Protein AF-A0A9D4HX55-F1 (afdb_monomer_lite)

Secondary structure (DSSP, 8-state):
---GGGHHHHHHHHHHHHHHHHHHT--EETTEEEEEHHHHTT--HHHHHHHHHHHHHHHHHTTHHHHHSHHHHHHHHT-SS--HHHHHHHHHHHHHHHHHHHHHHHHHHHHHHHHHHHHHHHHHTTS--

Foldseek 3Di:
DDDPVCVLVVVLVVLVVVLVCLVVLADADPVGRVDGPSVVVPDDPVNSVVSNVLSVCCNVVPCVSVCVDPVSVVVQVPDPDNDVVVVVVVVVVVVVVVVVVVVVVVVVVVVVVVVVVVVVVVVVVVVPD

Structure (mmCIF, N/CA/C/O backbone):
data_AF-A0A9D4HX55-F1
#
_entry.id   AF-A0A9D4HX55-F1
#
loop_
_atom_site.group_PDB
_atom_site.id
_atom_site.type_symbol
_atom_site.label_atom_id
_atom_site.label_alt_id
_atom_site.label_comp_id
_atom_site.label_asym_id
_atom_site.label_entity_id
_atom_site.label_seq_id
_atom_site.pdbx_PDB_ins_code
_atom_site.Cartn_x
_atom_site.Cartn_y
_atom_site.Cartn_z
_atom_site.occupancy
_atom_site.B_iso_or_equiv
_atom_site.auth_seq_id
_atom_site.auth_comp_id
_atom_site.auth_asym_id
_atom_site.auth_atom_id
_atom_site.pdbx_PDB_model_num
ATOM 1 N N . MET A 1 1 ? -11.763 -16.805 -13.418 1.00 58.59 1 MET A N 1
ATOM 2 C CA . MET A 1 1 ? -10.694 -17.822 -13.533 1.00 58.59 1 MET A CA 1
ATOM 3 C C . MET A 1 1 ? -9.361 -17.090 -13.503 1.00 58.59 1 MET A C 1
ATOM 5 O O . MET A 1 1 ? -9.203 -16.145 -14.269 1.00 58.59 1 MET A O 1
ATOM 9 N N . PHE A 1 2 ? -8.463 -17.433 -12.578 1.00 59.97 2 PHE A N 1
ATOM 10 C CA . PHE A 1 2 ? -7.142 -16.805 -12.501 1.00 59.97 2 PHE A CA 1
ATOM 11 C C . PHE A 1 2 ? -6.317 -17.188 -13.736 1.00 59.97 2 PHE A C 1
ATOM 13 O O . PHE A 1 2 ? -6.342 -18.337 -14.169 1.00 59.97 2 PHE A O 1
ATOM 20 N N . GLN A 1 3 ? -5.621 -16.215 -14.317 1.00 78.56 3 GLN A N 1
ATOM 21 C CA . GLN A 1 3 ? -4.658 -16.432 -15.392 1.00 78.56 3 GLN A CA 1
ATOM 22 C C . GLN A 1 3 ? -3.344 -15.813 -14.934 1.00 78.56 3 GLN A C 1
ATOM 24 O O . GLN A 1 3 ? -3.350 -14.681 -14.459 1.00 78.56 3 GLN A O 1
ATOM 29 N N . GLU A 1 4 ? -2.229 -16.519 -15.093 1.00 73.69 4 GLU A N 1
ATOM 30 C CA . GLU A 1 4 ? -0.912 -16.076 -14.604 1.00 73.69 4 GLU A CA 1
ATOM 31 C C . GLU A 1 4 ? -0.499 -14.713 -15.174 1.00 73.69 4 GLU A C 1
ATOM 33 O O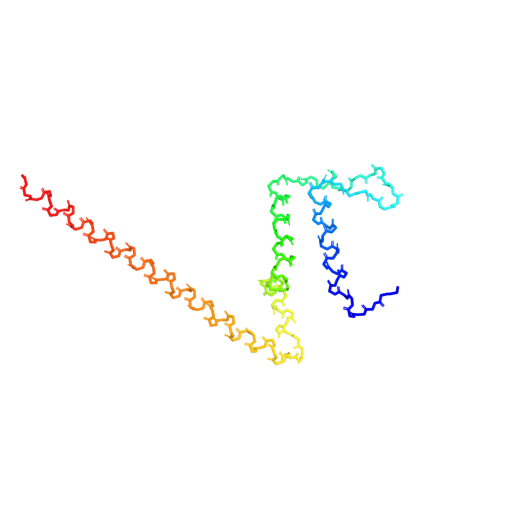 . GLU A 1 4 ? 0.058 -13.881 -14.463 1.00 73.69 4 GLU A O 1
ATOM 38 N N . ARG A 1 5 ? -0.883 -14.422 -16.425 1.00 76.50 5 ARG A N 1
ATOM 39 C CA . ARG A 1 5 ? -0.707 -13.100 -17.054 1.00 76.50 5 ARG A CA 1
ATOM 40 C C . ARG A 1 5 ? -1.386 -11.954 -16.295 1.00 76.50 5 ARG A C 1
ATOM 42 O O . ARG A 1 5 ? -0.981 -10.806 -16.436 1.00 76.50 5 ARG A O 1
ATOM 49 N N . ASN A 1 6 ? -2.385 -12.264 -15.471 1.00 83.12 6 ASN A N 1
ATOM 50 C CA . ASN A 1 6 ? -3.101 -11.293 -14.655 1.00 83.12 6 ASN A CA 1
ATOM 51 C C . ASN A 1 6 ? -2.521 -11.156 -13.244 1.00 83.12 6 ASN A C 1
ATOM 53 O O . ASN A 1 6 ? -3.017 -10.331 -12.485 1.00 83.12 6 ASN A O 1
ATOM 57 N N . LEU A 1 7 ? -1.486 -11.920 -12.877 1.00 81.69 7 LEU A N 1
ATOM 58 C CA . LEU A 1 7 ? -0.904 -11.890 -11.532 1.00 81.69 7 LEU A CA 1
ATOM 59 C C . LEU A 1 7 ? -0.484 -10.475 -11.117 1.00 81.69 7 LEU A C 1
ATOM 61 O O . LEU A 1 7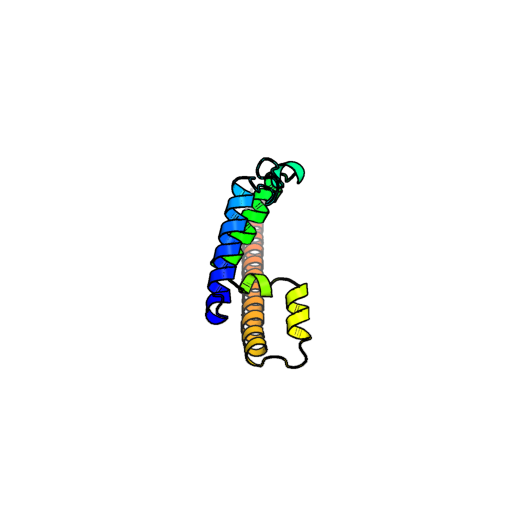 ? -0.717 -10.073 -9.983 1.00 81.69 7 LEU A O 1
ATOM 65 N N . ILE A 1 8 ? 0.093 -9.708 -12.045 1.00 81.44 8 ILE A N 1
ATOM 66 C CA . ILE A 1 8 ? 0.528 -8.330 -11.784 1.00 81.44 8 ILE A CA 1
ATOM 67 C C . ILE A 1 8 ? -0.675 -7.425 -11.500 1.00 81.44 8 ILE A C 1
ATOM 69 O O . ILE A 1 8 ? -0.639 -6.659 -10.542 1.00 81.44 8 ILE A O 1
ATOM 73 N N . PHE A 1 9 ? -1.744 -7.544 -12.290 1.00 83.94 9 PHE A N 1
ATOM 74 C CA . PHE A 1 9 ? -2.974 -6.777 -12.082 1.00 83.94 9 PHE A CA 1
ATOM 75 C C . PHE A 1 9 ? -3.634 -7.136 -10.747 1.00 83.94 9 PHE A C 1
ATOM 77 O O . PHE A 1 9 ? -3.959 -6.251 -9.966 1.00 83.94 9 PHE A O 1
ATOM 84 N N . TRP A 1 10 ? -3.719 -8.428 -10.426 1.00 86.94 10 TRP A N 1
ATOM 85 C CA . TRP A 1 10 ? -4.238 -8.899 -9.141 1.00 86.94 10 TRP A CA 1
ATOM 86 C C . TRP A 1 10 ? -3.424 -8.392 -7.951 1.00 86.94 10 TRP A C 1
ATOM 88 O O . TRP A 1 10 ? -3.998 -7.979 -6.947 1.00 86.94 10 TRP A O 1
ATOM 98 N N . LEU A 1 11 ? -2.093 -8.408 -8.050 1.00 85.81 11 LEU A N 1
ATOM 99 C CA . LEU A 1 11 ? -1.225 -7.889 -6.996 1.00 85.81 11 LEU A CA 1
ATOM 100 C C . LEU A 1 11 ? -1.406 -6.377 -6.824 1.00 85.81 11 LEU A C 1
ATOM 102 O O . LEU A 1 11 ? -1.471 -5.893 -5.697 1.00 85.81 11 LEU A O 1
ATOM 106 N N . HIS A 1 12 ? -1.509 -5.643 -7.930 1.00 87.12 12 HIS A N 1
ATOM 107 C CA . HIS A 1 12 ? -1.757 -4.208 -7.910 1.00 87.12 12 HIS A CA 1
ATOM 108 C C . HIS A 1 12 ? -3.100 -3.877 -7.236 1.00 87.12 12 HIS A C 1
ATOM 110 O O . HIS A 1 12 ? -3.147 -3.036 -6.339 1.00 8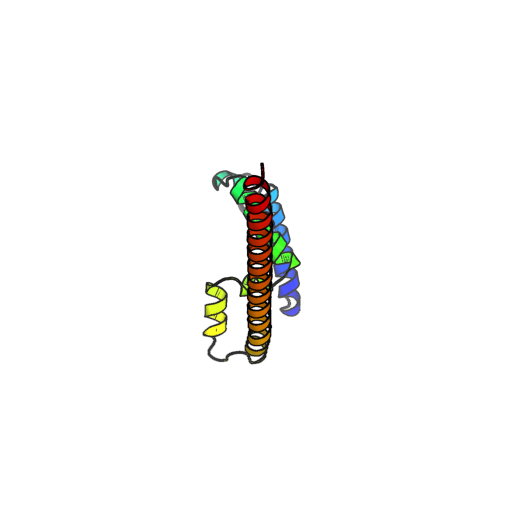7.12 12 HIS A O 1
ATOM 116 N N . ASP A 1 13 ? -4.171 -4.588 -7.590 1.00 89.62 13 ASP A N 1
ATOM 117 C CA . ASP A 1 13 ? -5.501 -4.401 -6.999 1.00 89.62 13 ASP A CA 1
ATOM 118 C C . ASP A 1 13 ? -5.538 -4.786 -5.514 1.00 89.62 13 ASP A C 1
ATOM 120 O O . ASP A 1 13 ? -6.159 -4.100 -4.694 1.00 89.62 13 ASP A O 1
ATOM 124 N N . ALA A 1 14 ? -4.821 -5.847 -5.135 1.00 90.69 14 ALA A N 1
ATOM 125 C CA . ALA A 1 14 ? -4.680 -6.252 -3.742 1.00 90.69 14 ALA A CA 1
ATOM 126 C C . ALA A 1 14 ? -3.941 -5.188 -2.913 1.00 90.69 14 ALA A C 1
ATOM 128 O O . ALA A 1 14 ? -4.385 -4.853 -1.814 1.00 90.69 14 ALA A O 1
ATOM 129 N N . LEU A 1 15 ? -2.859 -4.604 -3.443 1.00 91.25 15 LEU A N 1
ATOM 130 C CA . LEU A 1 15 ? -2.145 -3.497 -2.795 1.00 91.25 15 LEU A CA 1
ATOM 131 C C . LEU A 1 15 ? -3.021 -2.244 -2.684 1.00 91.25 15 LEU A C 1
ATOM 133 O O . LEU A 1 15 ? -3.016 -1.585 -1.644 1.00 91.25 15 LEU A O 1
ATOM 137 N N . GLY A 1 16 ? -3.807 -1.938 -3.719 1.00 92.88 16 GLY A N 1
ATOM 138 C CA . GLY A 1 16 ? -4.783 -0.850 -3.689 1.00 92.88 16 GLY A CA 1
ATOM 139 C C . GLY A 1 16 ? -5.834 -1.051 -2.595 1.00 92.88 16 GLY A C 1
ATOM 140 O O . GLY A 1 16 ? -6.100 -0.144 -1.808 1.00 92.88 16 GLY A O 1
ATOM 141 N N . THR A 1 17 ? -6.367 -2.267 -2.482 1.00 93.50 17 THR A N 1
ATOM 142 C CA . THR A 1 17 ? -7.330 -2.634 -1.433 1.00 93.50 17 THR A CA 1
ATOM 143 C C . THR A 1 17 ? -6.710 -2.514 -0.042 1.00 93.50 17 THR A C 1
ATOM 145 O O . THR A 1 17 ? -7.304 -1.906 0.848 1.00 93.50 17 THR A O 1
ATOM 148 N N . LEU A 1 18 ? -5.490 -3.027 0.139 1.00 92.38 18 LEU A N 1
ATOM 149 C CA . LEU A 1 18 ? -4.755 -2.934 1.400 1.00 92.38 18 LEU A CA 1
ATOM 150 C C . LEU A 1 18 ? -4.512 -1.476 1.810 1.00 92.38 18 LEU A C 1
ATOM 152 O O . LEU A 1 18 ? -4.710 -1.125 2.973 1.00 92.38 18 LEU A O 1
ATOM 156 N N . LYS A 1 19 ? -4.133 -0.614 0.859 1.00 94.31 19 LYS A N 1
ATOM 157 C CA . LYS A 1 19 ? -3.980 0.825 1.100 1.00 94.31 19 LYS A CA 1
ATOM 158 C C . LYS A 1 19 ? -5.280 1.428 1.627 1.00 94.31 19 LYS A C 1
ATOM 160 O O . LYS A 1 19 ? -5.251 2.095 2.656 1.00 94.31 19 LYS A O 1
ATOM 165 N N . THR A 1 20 ? -6.404 1.166 0.959 1.00 94.00 20 THR A N 1
ATOM 166 C CA . THR A 1 20 ? -7.718 1.679 1.371 1.00 94.00 20 THR A CA 1
ATOM 167 C C . THR A 1 20 ? -8.078 1.231 2.783 1.00 94.00 20 THR A C 1
ATOM 169 O O . THR A 1 20 ? -8.476 2.069 3.583 1.00 94.00 20 THR A O 1
ATOM 172 N N . VAL A 1 21 ? -7.880 -0.050 3.110 1.00 93.25 21 VAL A N 1
ATOM 173 C CA . VAL A 1 21 ? -8.136 -0.617 4.446 1.00 93.25 21 VAL A CA 1
ATOM 174 C C . VAL A 1 21 ? -7.314 0.079 5.532 1.00 93.25 21 VAL A C 1
ATOM 176 O O . VAL A 1 21 ? -7.842 0.447 6.581 1.00 93.25 21 VAL A O 1
ATOM 179 N N . ILE A 1 22 ? -6.018 0.284 5.288 1.00 92.56 22 ILE A N 1
ATOM 180 C CA . ILE A 1 22 ? -5.137 0.945 6.257 1.00 92.56 22 ILE A CA 1
ATOM 181 C C . ILE A 1 22 ? -5.524 2.416 6.403 1.00 92.56 22 ILE A C 1
ATOM 183 O O . ILE A 1 22 ? -5.574 2.925 7.520 1.00 92.56 22 ILE A O 1
ATOM 187 N N . SER A 1 23 ? -5.831 3.106 5.302 1.00 92.00 23 SER A N 1
ATOM 188 C CA . SER A 1 23 ? -6.264 4.506 5.322 1.00 92.00 23 SER A CA 1
ATOM 189 C C . SER A 1 23 ? -7.595 4.699 6.051 1.00 92.00 23 SER A C 1
ATOM 191 O O . SER A 1 23 ? -7.712 5.627 6.845 1.00 92.00 23 SER A O 1
ATOM 193 N N . SER A 1 24 ? -8.575 3.823 5.828 1.00 92.00 24 SER A N 1
ATOM 194 C CA . SER A 1 24 ? -9.894 3.903 6.465 1.00 92.00 24 SER A CA 1
ATOM 195 C C . SER A 1 24 ? -9.918 3.351 7.891 1.00 92.00 24 SER A C 1
ATOM 197 O O . SER A 1 24 ? -10.890 3.584 8.604 1.00 92.00 24 SER A O 1
ATOM 199 N N . ARG A 1 25 ? -8.875 2.614 8.303 1.00 90.00 25 ARG A N 1
ATOM 200 C CA . ARG A 1 25 ? -8.843 1.804 9.533 1.00 90.00 25 ARG A CA 1
ATOM 201 C C . ARG A 1 25 ? -10.031 0.847 9.640 1.00 90.00 25 ARG A C 1
ATOM 203 O O . ARG A 1 25 ? -10.527 0.592 10.732 1.00 90.00 25 ARG A O 1
ATOM 210 N N . GLN A 1 26 ? -10.486 0.319 8.509 1.00 90.88 26 GLN A N 1
ATOM 211 C CA . GLN A 1 26 ? -11.636 -0.578 8.445 1.00 90.88 26 GLN A CA 1
ATOM 212 C C . GLN A 1 26 ? -11.240 -1.870 7.740 1.00 90.88 26 GLN A C 1
ATOM 214 O O . GLN A 1 26 ? -11.046 -1.892 6.524 1.00 90.88 26 GLN A O 1
ATOM 219 N N . LEU A 1 27 ? -11.134 -2.949 8.519 1.00 91.31 27 LEU A N 1
ATOM 220 C CA . LEU A 1 27 ? -10.994 -4.314 8.022 1.00 91.31 27 LEU A CA 1
ATOM 221 C C . LEU A 1 27 ? -11.999 -5.220 8.739 1.00 91.31 27 LEU A C 1
ATOM 223 O O . LEU A 1 27 ? -11.666 -5.784 9.784 1.00 91.31 27 LEU A O 1
ATOM 227 N N . PRO A 1 28 ? -13.218 -5.369 8.206 1.00 89.75 28 PRO A N 1
ATOM 228 C CA . PRO A 1 28 ? -14.185 -6.289 8.780 1.00 89.75 28 PRO A CA 1
ATOM 229 C C . PRO A 1 28 ? -13.665 -7.728 8.688 1.00 89.75 28 PRO A C 1
ATOM 231 O O . PRO A 1 28 ? -13.099 -8.145 7.670 1.00 89.75 28 PRO A O 1
ATOM 234 N N . TYR A 1 29 ? -13.854 -8.505 9.751 1.00 89.69 29 TYR A N 1
ATOM 235 C CA . TYR A 1 29 ? -13.527 -9.923 9.742 1.00 89.69 29 TYR A CA 1
ATOM 236 C C . TYR A 1 29 ? -14.483 -10.664 8.808 1.00 89.69 29 TYR A C 1
ATOM 238 O O . TYR A 1 29 ? -15.700 -10.536 8.908 1.00 89.69 29 TYR A O 1
ATOM 246 N N . TYR A 1 30 ? -13.941 -11.484 7.908 1.00 89.44 30 TYR A N 1
ATOM 247 C CA . TYR A 1 30 ? -14.738 -12.070 6.826 1.00 89.44 30 TYR A CA 1
ATOM 248 C C . TYR A 1 30 ? -15.893 -12.972 7.307 1.00 89.44 30 TYR A C 1
ATOM 250 O O . TYR A 1 30 ? -16.887 -13.094 6.598 1.00 89.44 30 TYR A O 1
ATOM 258 N N . MET A 1 31 ? -15.777 -13.603 8.486 1.00 91.62 31 MET A N 1
ATOM 259 C CA . MET A 1 31 ? -16.859 -14.424 9.062 1.00 91.62 31 MET A CA 1
ATOM 260 C C . MET A 1 31 ? -17.782 -13.640 9.999 1.00 91.62 31 MET A C 1
ATOM 262 O O . MET A 1 31 ? -18.867 -14.122 10.305 1.00 91.62 31 MET A O 1
ATOM 266 N N . ILE A 1 32 ? -17.332 -12.489 10.508 1.00 91.88 32 ILE A N 1
ATOM 267 C CA . ILE A 1 32 ? -18.038 -11.673 11.507 1.00 91.88 32 ILE A CA 1
ATOM 268 C C . ILE A 1 32 ? -17.844 -10.206 11.099 1.00 91.88 32 ILE A C 1
ATOM 270 O O . ILE A 1 32 ? -16.906 -9.561 11.576 1.00 91.88 32 ILE A O 1
ATOM 274 N N . PRO A 1 33 ? -18.664 -9.691 10.167 1.00 86.25 33 PRO A N 1
ATOM 275 C CA . PRO A 1 33 ? -18.458 -8.373 9.567 1.00 86.25 33 PRO A CA 1
ATOM 276 C C . PRO A 1 33 ? -18.458 -7.215 10.570 1.00 86.25 33 PRO A C 1
ATOM 278 O O . PRO A 1 33 ? -17.851 -6.182 10.308 1.00 86.25 33 PRO A O 1
ATOM 281 N N . GLU A 1 34 ? -19.107 -7.386 11.722 1.00 88.62 34 GLU A N 1
ATOM 282 C CA . GLU A 1 34 ? -19.173 -6.397 12.800 1.00 88.62 34 GLU A CA 1
ATOM 283 C C . GLU A 1 34 ? -17.826 -6.210 13.511 1.00 88.62 34 GLU A C 1
ATOM 285 O O . GLU A 1 34 ? -17.608 -5.200 14.178 1.00 88.62 34 GLU A O 1
ATOM 290 N N . ARG A 1 35 ? -16.914 -7.181 13.392 1.00 89.75 35 ARG A N 1
ATOM 291 C CA . ARG A 1 35 ? -15.604 -7.133 14.037 1.00 89.75 35 ARG A CA 1
ATOM 292 C C . ARG A 1 35 ? -14.594 -6.442 13.128 1.00 89.75 35 ARG A C 1
ATOM 294 O O . ARG A 1 35 ? -14.202 -7.003 12.106 1.00 89.75 35 ARG A O 1
ATOM 301 N N . ASN A 1 36 ? -14.114 -5.269 13.533 1.00 89.19 36 ASN A N 1
ATOM 302 C CA . ASN A 1 36 ? -13.060 -4.548 12.825 1.00 89.19 36 ASN A CA 1
ATOM 303 C C . ASN A 1 36 ? -11.663 -4.952 13.330 1.00 89.19 36 ASN A C 1
ATOM 305 O O . ASN A 1 36 ? -11.242 -4.588 14.426 1.00 89.19 36 ASN A O 1
ATOM 309 N N . LEU A 1 37 ? -10.902 -5.660 12.498 1.00 88.69 37 LEU A N 1
ATOM 310 C CA . LEU A 1 37 ? -9.556 -6.129 12.835 1.00 88.69 37 LEU A CA 1
ATOM 311 C C . LEU A 1 37 ? -8.534 -4.990 12.967 1.00 88.69 37 LEU A C 1
ATOM 313 O O . LEU A 1 37 ? -7.518 -5.154 13.638 1.00 88.69 37 LEU A O 1
ATOM 317 N N . MET A 1 38 ? -8.774 -3.841 12.328 1.00 87.81 38 MET A N 1
ATOM 318 C CA . MET A 1 38 ? -7.852 -2.700 12.402 1.00 87.81 38 MET A CA 1
ATOM 319 C C . MET A 1 38 ? -7.946 -1.961 13.738 1.00 87.81 38 MET A C 1
ATOM 321 O O . MET A 1 38 ? -6.942 -1.413 14.192 1.00 87.81 38 MET A O 1
ATOM 325 N N . GLU A 1 39 ? -9.118 -1.965 14.379 1.00 84.31 39 GLU A N 1
ATOM 326 C CA . GLU A 1 39 ? -9.319 -1.361 15.704 1.00 84.31 39 GLU A CA 1
ATOM 327 C C . GLU A 1 39 ? -8.563 -2.126 16.794 1.00 84.31 39 GLU A C 1
ATOM 329 O O . GLU A 1 39 ? -7.926 -1.521 17.654 1.00 84.31 39 GLU A O 1
ATOM 334 N N . GLU A 1 40 ? -8.541 -3.456 16.710 1.00 80.31 40 GLU A N 1
ATOM 335 C CA . GLU A 1 40 ? -7.807 -4.314 17.649 1.00 80.31 40 GLU A CA 1
ATOM 336 C C . GLU A 1 40 ? -6.285 -4.213 17.493 1.00 80.31 40 GLU A C 1
ATOM 338 O O . GLU A 1 40 ? -5.531 -4.542 18.407 1.00 80.31 40 GLU A O 1
ATOM 343 N N . CYS A 1 41 ? -5.817 -3.747 16.334 1.00 76.56 41 CYS A N 1
ATOM 344 C CA . CYS A 1 41 ? -4.402 -3.741 15.992 1.00 76.56 41 CYS A CA 1
ATOM 345 C C . CYS A 1 41 ? -3.610 -2.616 16.688 1.00 76.56 41 CYS A C 1
ATOM 347 O O . CYS A 1 41 ? -2.381 -2.603 16.606 1.00 76.56 41 CYS A O 1
ATOM 349 N N . GLY A 1 42 ? -4.286 -1.661 17.345 1.00 79.94 42 GLY A N 1
ATOM 350 C CA . GLY A 1 42 ? -3.635 -0.563 18.073 1.00 79.94 42 GLY A CA 1
ATOM 351 C C . GLY A 1 42 ? -2.721 0.302 17.196 1.00 79.94 42 GLY A C 1
ATOM 352 O O . GLY A 1 42 ? -1.726 0.842 17.680 1.00 79.94 42 GLY A O 1
ATOM 353 N N . LEU A 1 43 ? -3.017 0.394 15.894 1.00 83.06 43 LEU A N 1
ATOM 354 C CA . LEU A 1 43 ? -2.153 1.052 14.919 1.00 83.06 43 LEU A CA 1
ATOM 355 C C . LEU A 1 43 ? -2.090 2.562 15.188 1.00 83.06 43 LEU A C 1
ATOM 357 O O . LEU A 1 43 ? -3.090 3.277 15.074 1.00 83.06 43 LEU A O 1
ATOM 361 N N . GLN A 1 44 ? -0.895 3.049 15.520 1.00 89.06 44 GLN A N 1
ATOM 362 C CA . GLN A 1 44 ? -0.646 4.476 15.702 1.00 89.06 44 GLN A CA 1
ATOM 363 C C . GLN A 1 44 ? -0.738 5.228 14.371 1.00 89.06 44 GLN A C 1
ATOM 365 O O . GLN A 1 44 ? -0.433 4.691 13.306 1.00 89.06 44 GLN A O 1
ATOM 370 N N . GLU A 1 45 ? -1.130 6.497 14.438 1.00 87.88 45 GLU A N 1
ATOM 371 C CA . GLU A 1 45 ? -1.356 7.337 13.258 1.00 87.88 45 GLU A CA 1
ATOM 372 C C . GLU A 1 45 ? -0.081 7.553 12.433 1.00 87.88 45 GLU A C 1
ATOM 374 O O . GLU A 1 45 ? -0.094 7.391 11.215 1.00 87.88 45 GLU A O 1
ATOM 379 N N . GLU A 1 46 ? 1.058 7.783 13.088 1.00 89.50 46 GLU A N 1
ATOM 380 C CA . GLU A 1 46 ? 2.358 7.892 12.413 1.00 89.50 46 GLU A CA 1
ATOM 381 C C . GLU A 1 46 ? 2.712 6.611 11.638 1.00 89.50 46 GLU A C 1
ATOM 383 O O . GLU A 1 46 ? 3.152 6.651 10.485 1.00 89.50 46 GLU A O 1
ATOM 388 N N . GLN A 1 47 ? 2.453 5.451 12.243 1.00 89.31 47 GLN A N 1
ATOM 389 C CA . GLN A 1 47 ? 2.721 4.159 11.623 1.00 89.31 47 GLN A CA 1
ATOM 390 C C . GLN A 1 47 ? 1.767 3.873 10.457 1.00 89.31 47 GLN A C 1
ATOM 392 O O . GLN A 1 47 ? 2.193 3.338 9.433 1.00 89.31 47 GLN A O 1
ATOM 397 N N . GLN A 1 48 ? 0.506 4.288 10.573 1.00 91.25 48 GLN A N 1
ATOM 398 C CA . GLN A 1 48 ? -0.468 4.233 9.487 1.00 91.25 48 GLN A CA 1
ATOM 399 C C . GLN A 1 48 ? -0.010 5.071 8.287 1.00 91.25 48 GLN A C 1
ATOM 401 O O . GLN A 1 48 ? 0.018 4.562 7.166 1.00 91.25 48 GLN A O 1
ATOM 406 N N . HIS A 1 49 ? 0.387 6.329 8.508 1.00 91.44 49 HIS A N 1
ATOM 407 C CA . HIS A 1 49 ? 0.883 7.202 7.441 1.00 91.44 49 HIS A CA 1
ATOM 408 C C . HIS A 1 49 ? 2.097 6.605 6.739 1.00 91.44 49 HIS A C 1
ATOM 410 O O . HIS A 1 49 ? 2.146 6.581 5.507 1.00 91.44 49 HIS A O 1
ATOM 416 N N . LYS A 1 50 ? 3.037 6.060 7.516 1.00 91.62 50 LYS A N 1
ATOM 417 C CA . LYS A 1 50 ? 4.206 5.372 6.977 1.00 91.62 50 LYS A CA 1
ATOM 418 C C . LYS A 1 50 ? 3.814 4.193 6.086 1.00 91.62 50 LYS A C 1
ATOM 420 O O . LYS A 1 50 ? 4.296 4.097 4.966 1.00 91.62 50 LYS A O 1
ATOM 425 N N . TRP A 1 51 ? 2.910 3.327 6.539 1.00 90.50 51 TRP A N 1
ATOM 426 C CA . TRP A 1 51 ? 2.483 2.164 5.754 1.00 90.50 51 TRP A CA 1
ATOM 427 C C . TRP A 1 51 ? 1.749 2.558 4.472 1.00 90.50 51 TRP A C 1
ATOM 429 O O . TRP A 1 51 ? 1.964 1.951 3.424 1.00 90.50 51 TRP A O 1
ATOM 439 N N . VAL A 1 52 ? 0.910 3.594 4.524 1.00 93.06 52 VAL A N 1
ATOM 440 C CA . VAL A 1 52 ? 0.230 4.124 3.334 1.00 93.06 52 VAL A CA 1
ATOM 441 C C . VAL A 1 52 ? 1.239 4.684 2.328 1.00 93.06 52 VAL A C 1
ATOM 443 O O . VAL A 1 52 ? 1.077 4.457 1.125 1.00 93.06 52 VAL A O 1
ATOM 446 N N . ALA A 1 53 ? 2.273 5.386 2.798 1.00 89.94 53 ALA A N 1
ATOM 447 C CA . ALA A 1 53 ? 3.358 5.875 1.952 1.00 89.94 53 ALA A CA 1
ATOM 448 C C . ALA A 1 53 ? 4.132 4.709 1.319 1.00 89.94 53 ALA A C 1
ATOM 450 O O . ALA A 1 53 ? 4.217 4.639 0.096 1.00 89.94 53 ALA A O 1
ATOM 451 N N . ASP A 1 54 ? 4.559 3.729 2.122 1.00 87.00 54 ASP A N 1
ATOM 452 C CA . ASP A 1 54 ? 5.292 2.547 1.651 1.00 87.00 54 ASP A CA 1
ATOM 453 C C . ASP A 1 54 ? 4.506 1.770 0.573 1.00 87.00 54 ASP A C 1
ATOM 455 O O . ASP A 1 54 ? 5.068 1.341 -0.437 1.00 87.00 54 ASP A O 1
ATOM 459 N N . ILE A 1 55 ? 3.188 1.601 0.746 1.00 89.38 55 ILE A N 1
ATOM 460 C CA . ILE A 1 55 ? 2.324 0.939 -0.249 1.00 89.38 55 ILE A CA 1
ATOM 461 C C . ILE A 1 55 ? 2.161 1.794 -1.506 1.00 89.38 55 ILE A C 1
ATOM 463 O O . ILE A 1 55 ? 2.165 1.263 -2.616 1.00 89.38 55 ILE A O 1
ATOM 467 N N . THR A 1 56 ? 2.037 3.113 -1.354 1.00 90.25 56 THR A N 1
ATOM 468 C CA . THR A 1 56 ? 1.941 4.032 -2.496 1.00 90.25 56 THR A CA 1
ATOM 469 C C . THR A 1 56 ? 3.213 3.986 -3.339 1.00 90.25 56 THR A C 1
ATOM 471 O O . THR A 1 56 ? 3.124 3.884 -4.562 1.00 90.25 56 THR A O 1
ATOM 474 N N . ASP A 1 57 ? 4.377 3.951 -2.695 1.00 87.25 57 ASP A N 1
ATOM 475 C CA . ASP A 1 57 ? 5.667 3.807 -3.366 1.00 87.25 57 ASP A CA 1
ATOM 476 C C . ASP A 1 57 ? 5.795 2.442 -4.054 1.00 87.25 57 ASP A C 1
ATOM 478 O O . ASP A 1 57 ? 6.275 2.362 -5.184 1.00 87.25 57 ASP A O 1
ATOM 482 N N . MET A 1 58 ? 5.321 1.360 -3.422 1.00 84.81 58 MET A N 1
ATOM 483 C CA . MET A 1 58 ? 5.286 0.027 -4.042 1.00 84.81 58 MET A CA 1
ATOM 484 C C . MET A 1 58 ? 4.396 -0.025 -5.285 1.00 84.81 58 MET A C 1
ATOM 486 O O . MET A 1 58 ? 4.756 -0.684 -6.260 1.00 84.81 58 MET A O 1
ATOM 490 N N . ILE A 1 59 ? 3.256 0.665 -5.271 1.00 87.00 59 ILE A N 1
ATOM 491 C CA . ILE A 1 59 ? 2.357 0.762 -6.425 1.00 87.00 59 ILE A CA 1
ATOM 492 C C . ILE A 1 59 ? 2.998 1.607 -7.538 1.00 87.00 59 ILE A C 1
ATOM 494 O O . ILE A 1 59 ? 2.983 1.199 -8.698 1.00 87.00 59 ILE A O 1
ATOM 498 N N . GLY A 1 60 ? 3.591 2.757 -7.195 1.00 84.00 60 GLY A N 1
ATOM 499 C CA . GLY A 1 60 ? 4.143 3.710 -8.164 1.00 84.00 60 GLY A CA 1
ATOM 500 C C . GLY A 1 60 ? 5.480 3.287 -8.781 1.00 84.00 60 GLY A C 1
ATOM 501 O O . GLY A 1 60 ? 5.660 3.365 -9.995 1.00 84.00 60 GLY A O 1
ATOM 502 N N . GLU A 1 61 ? 6.427 2.813 -7.970 1.00 81.12 61 GLU A N 1
ATOM 503 C CA . GLU A 1 61 ? 7.743 2.363 -8.449 1.00 81.12 61 GLU A CA 1
ATOM 504 C C . GLU A 1 61 ? 7.771 0.870 -8.821 1.00 81.12 61 GLU A C 1
ATOM 506 O O . GLU A 1 61 ? 8.751 0.376 -9.401 1.00 81.12 61 GLU A O 1
ATOM 511 N N . GLY A 1 62 ? 6.705 0.138 -8.486 1.00 73.62 62 GLY A N 1
ATOM 512 C CA . GLY A 1 62 ? 6.564 -1.285 -8.750 1.00 73.62 62 GLY A CA 1
ATOM 513 C C . GLY A 1 62 ? 7.607 -2.136 -8.003 1.00 73.62 62 GLY A C 1
ATOM 514 O O . GLY A 1 62 ? 8.051 -1.803 -6.898 1.00 73.62 62 GLY A O 1
ATOM 515 N N . PRO A 1 63 ? 8.078 -3.248 -8.599 1.00 65.62 63 PRO A N 1
ATOM 516 C CA . PRO A 1 63 ? 8.966 -4.199 -7.926 1.00 65.62 63 PRO A CA 1
ATOM 517 C C . PRO A 1 63 ? 10.357 -3.638 -7.588 1.00 65.62 63 PRO A C 1
ATOM 519 O O . PRO A 1 63 ? 11.137 -4.315 -6.920 1.00 65.62 63 PRO A O 1
ATOM 522 N N . LYS A 1 64 ? 10.695 -2.401 -7.988 1.00 67.94 64 LYS A N 1
ATOM 523 C CA . LYS A 1 64 ? 11.937 -1.737 -7.556 1.00 67.94 64 LYS A CA 1
ATOM 524 C C . LYS A 1 64 ? 12.032 -1.652 -6.032 1.00 67.94 64 LYS A C 1
ATOM 526 O O . LYS A 1 64 ? 13.116 -1.858 -5.489 1.00 67.94 64 LYS A O 1
ATOM 531 N N . VAL A 1 65 ? 10.912 -1.423 -5.343 1.00 67.88 65 VAL A N 1
ATOM 532 C CA . VAL A 1 65 ? 10.860 -1.403 -3.871 1.00 67.88 65 VAL A CA 1
ATOM 533 C C . VAL A 1 65 ? 11.155 -2.788 -3.294 1.00 67.88 65 VAL A C 1
ATOM 535 O O . VAL A 1 65 ? 11.952 -2.919 -2.367 1.00 67.88 65 VAL A O 1
ATOM 538 N N . ILE A 1 66 ? 10.619 -3.842 -3.913 1.00 65.12 66 ILE A N 1
ATOM 539 C CA . ILE A 1 66 ? 10.874 -5.237 -3.526 1.00 65.12 66 ILE A CA 1
ATOM 540 C C . ILE A 1 66 ? 12.370 -5.563 -3.642 1.00 65.12 66 ILE A C 1
ATOM 542 O O . ILE A 1 66 ? 12.946 -6.171 -2.743 1.00 65.12 66 ILE A O 1
ATOM 546 N N . LEU A 1 67 ? 13.040 -5.083 -4.695 1.00 64.62 67 LEU A N 1
ATOM 547 C CA . LEU A 1 67 ? 14.491 -5.236 -4.868 1.00 64.62 67 LEU A CA 1
ATOM 548 C C . LEU A 1 67 ? 15.309 -4.438 -3.839 1.00 64.62 67 LEU A C 1
ATOM 550 O O . LEU A 1 67 ? 16.477 -4.752 -3.587 1.00 64.62 67 LEU A O 1
ATOM 554 N N . ARG A 1 68 ? 14.728 -3.408 -3.213 1.00 66.56 68 ARG A N 1
ATOM 555 C CA . ARG A 1 68 ? 15.395 -2.661 -2.142 1.00 66.56 68 ARG A CA 1
ATOM 556 C C . ARG A 1 68 ? 15.392 -3.434 -0.816 1.00 66.56 68 ARG A C 1
ATOM 558 O O . ARG A 1 68 ? 16.314 -3.195 -0.034 1.00 66.56 68 ARG A O 1
ATOM 565 N N . LEU A 1 69 ? 14.479 -4.392 -0.608 1.00 66.62 69 LEU A N 1
ATOM 566 C CA . LEU A 1 69 ? 14.357 -5.183 0.624 1.00 66.62 69 LEU A CA 1
ATOM 567 C C . LEU A 1 69 ? 15.522 -6.184 0.801 1.00 66.62 69 LEU A C 1
ATOM 569 O O . LEU A 1 69 ? 15.745 -7.026 -0.073 1.00 66.62 69 LEU A O 1
ATOM 573 N N . PRO A 1 70 ? 16.238 -6.176 1.945 1.00 65.25 70 PRO A N 1
ATOM 574 C CA . PRO A 1 70 ? 17.408 -7.036 2.164 1.00 65.25 70 PRO A CA 1
ATOM 575 C C . PRO A 1 70 ? 17.135 -8.539 1.997 1.00 65.25 70 PRO A C 1
ATOM 577 O O . PRO A 1 70 ? 17.932 -9.245 1.381 1.00 65.25 70 PRO A O 1
ATOM 580 N N . LYS A 1 71 ? 15.986 -9.023 2.491 1.00 63.72 71 LYS A N 1
ATOM 581 C CA . LYS A 1 71 ? 15.593 -10.442 2.407 1.00 63.72 71 LYS A CA 1
ATOM 582 C C . LYS A 1 71 ? 15.303 -10.889 0.970 1.00 63.72 71 LYS A C 1
ATOM 584 O O . LYS A 1 71 ? 15.688 -11.983 0.577 1.00 63.72 71 LYS A O 1
ATOM 589 N N . MET A 1 72 ? 14.693 -10.017 0.166 1.00 60.72 72 MET A N 1
ATOM 590 C CA . MET A 1 72 ? 14.439 -10.290 -1.252 1.00 60.72 72 MET A CA 1
ATOM 591 C C . MET A 1 72 ? 15.724 -10.253 -2.073 1.00 60.72 72 MET A C 1
ATOM 593 O O . MET A 1 72 ? 15.901 -11.083 -2.959 1.00 60.72 72 MET A O 1
ATOM 597 N N . ARG A 1 73 ? 16.666 -9.356 -1.741 1.00 58.84 73 ARG A N 1
ATOM 598 C CA . ARG A 1 73 ? 18.003 -9.385 -2.349 1.00 58.84 73 ARG A CA 1
ATOM 599 C C . ARG A 1 73 ? 18.675 -10.733 -2.125 1.00 58.84 73 ARG A C 1
ATOM 601 O O . ARG A 1 73 ? 19.176 -11.300 -3.083 1.00 58.84 73 ARG A O 1
ATOM 608 N N . GLN A 1 74 ? 18.655 -11.262 -0.902 1.00 58.59 74 GLN A N 1
ATOM 609 C CA . GLN A 1 74 ? 19.241 -12.573 -0.602 1.00 58.59 74 GLN A CA 1
ATOM 610 C C . GLN A 1 74 ? 18.539 -13.712 -1.353 1.00 58.59 74 GLN A C 1
ATOM 612 O O . GLN A 1 74 ? 19.219 -14.533 -1.955 1.00 58.59 74 GLN A O 1
ATOM 617 N N . ALA A 1 75 ? 17.204 -13.729 -1.399 1.00 59.84 75 ALA A N 1
ATOM 618 C CA . ALA A 1 75 ? 16.449 -14.762 -2.117 1.00 59.84 75 ALA A CA 1
ATOM 619 C C . ALA A 1 75 ? 16.717 -14.764 -3.635 1.00 59.84 75 ALA A C 1
ATOM 621 O O . ALA A 1 75 ? 16.834 -15.824 -4.241 1.00 59.84 75 ALA A O 1
ATOM 622 N N . ILE A 1 76 ? 16.873 -13.584 -4.243 1.00 58.50 76 ILE A N 1
ATOM 623 C CA . ILE A 1 76 ? 17.219 -13.442 -5.666 1.00 58.50 76 ILE A CA 1
ATOM 624 C C . ILE A 1 76 ? 18.685 -13.824 -5.930 1.00 58.50 76 ILE A C 1
ATOM 626 O O . ILE A 1 76 ? 19.000 -14.366 -6.985 1.00 58.50 76 ILE A O 1
ATOM 630 N N . ILE A 1 77 ? 19.588 -13.545 -4.984 1.00 52.31 77 ILE A N 1
ATOM 631 C CA . ILE A 1 77 ? 21.021 -13.865 -5.089 1.00 52.31 77 ILE A CA 1
ATOM 632 C C . ILE A 1 77 ? 21.283 -15.368 -4.912 1.00 52.31 77 ILE A C 1
ATOM 634 O O . ILE A 1 77 ? 22.184 -15.896 -5.554 1.00 52.31 77 ILE A O 1
ATOM 638 N N . CYS A 1 78 ? 20.512 -16.047 -4.062 1.00 50.50 78 CYS A N 1
ATOM 639 C CA . CYS A 1 78 ? 20.697 -17.463 -3.736 1.00 50.50 78 CYS A CA 1
ATOM 640 C C . CYS A 1 78 ? 19.858 -18.416 -4.607 1.00 50.50 78 CYS A C 1
ATOM 642 O O . CYS A 1 78 ? 19.801 -19.608 -4.308 1.00 50.50 78 CYS A O 1
ATOM 644 N N . HIS A 1 79 ? 19.188 -17.919 -5.654 1.00 49.88 79 HIS A N 1
ATOM 645 C CA . HIS A 1 79 ? 18.474 -18.783 -6.592 1.00 49.88 79 HIS A CA 1
ATOM 646 C C . HIS A 1 79 ? 19.494 -19.631 -7.383 1.00 49.88 79 HIS A C 1
ATOM 648 O O . HIS A 1 79 ? 20.452 -19.060 -7.908 1.00 49.88 79 HIS A O 1
ATOM 654 N N . PRO A 1 80 ? 19.322 -20.966 -7.474 1.00 53.53 80 PRO A N 1
ATOM 655 C CA . PRO A 1 80 ? 20.319 -21.874 -8.057 1.00 53.53 80 PRO A CA 1
ATOM 656 C C . PRO A 1 80 ? 20.624 -21.584 -9.534 1.00 53.53 80 PRO A C 1
ATOM 658 O O . PRO A 1 80 ? 21.730 -21.856 -9.986 1.00 53.53 80 PRO A O 1
ATOM 661 N N . ASP A 1 81 ? 19.687 -20.948 -10.240 1.00 52.34 81 ASP A N 1
ATOM 662 C CA . ASP A 1 81 ? 19.918 -20.310 -11.536 1.00 52.34 81 ASP A CA 1
ATOM 663 C C . ASP A 1 81 ? 19.838 -18.784 -11.386 1.00 52.34 81 ASP A C 1
ATOM 665 O O . ASP A 1 81 ? 18.728 -18.235 -11.312 1.00 52.34 81 ASP A O 1
ATOM 669 N N . PRO A 1 82 ? 20.969 -18.059 -11.322 1.00 53.16 82 PRO A N 1
ATOM 670 C CA . PRO A 1 82 ? 20.945 -16.607 -11.334 1.00 53.16 82 PRO A CA 1
ATOM 671 C C . PRO A 1 82 ? 20.484 -16.141 -12.715 1.00 53.16 82 PRO A C 1
ATOM 673 O O . PRO A 1 82 ? 21.218 -16.228 -13.698 1.00 53.16 82 PRO A O 1
ATOM 676 N N . MET A 1 83 ? 19.253 -15.634 -12.802 1.00 59.06 83 MET A N 1
ATOM 677 C CA . MET A 1 83 ? 18.708 -15.128 -14.059 1.00 59.06 83 MET A CA 1
ATOM 678 C C . MET A 1 83 ? 19.608 -14.009 -14.630 1.00 59.06 83 MET A C 1
ATOM 680 O O . MET A 1 83 ? 19.747 -12.960 -13.989 1.00 59.06 83 MET A O 1
ATOM 684 N N . PRO A 1 84 ? 20.212 -14.179 -15.826 1.00 59.28 84 PRO A N 1
ATOM 685 C CA . PRO A 1 84 ? 21.258 -13.280 -16.335 1.00 59.28 84 PRO A CA 1
ATOM 686 C C . PRO A 1 84 ? 20.840 -11.804 -16.422 1.00 59.28 84 PRO A C 1
ATOM 688 O O . PRO A 1 84 ? 21.618 -10.904 -16.103 1.00 59.28 84 PRO A O 1
ATOM 691 N N . TRP A 1 85 ? 19.574 -11.545 -16.754 1.00 58.19 85 TRP A N 1
ATOM 692 C CA . TRP A 1 85 ? 19.005 -10.197 -16.864 1.00 58.19 85 TRP A CA 1
ATOM 693 C C . TRP A 1 85 ? 18.871 -9.472 -15.510 1.00 58.19 85 TRP A C 1
ATOM 695 O O . TRP A 1 85 ? 18.888 -8.239 -15.453 1.00 58.19 85 TRP A O 1
ATOM 705 N N . ILE A 1 86 ? 18.786 -10.210 -14.395 1.00 58.78 86 ILE A N 1
ATOM 706 C CA . ILE A 1 86 ? 18.808 -9.638 -13.040 1.00 58.78 86 ILE A CA 1
ATOM 707 C C . ILE A 1 86 ? 20.226 -9.159 -12.691 1.00 58.78 86 ILE A C 1
ATOM 709 O O . ILE A 1 86 ? 20.391 -8.093 -12.089 1.00 58.78 86 ILE A O 1
ATOM 713 N N . LEU A 1 87 ? 21.257 -9.904 -13.104 1.00 57.53 87 LEU A N 1
ATOM 714 C CA . LEU A 1 87 ? 22.659 -9.528 -12.900 1.00 57.53 87 LEU A CA 1
ATOM 715 C C . LEU A 1 87 ? 23.055 -8.293 -13.726 1.00 57.53 87 LEU A C 1
ATOM 717 O O . LEU A 1 87 ? 23.773 -7.428 -13.220 1.00 57.53 87 LEU A O 1
ATOM 721 N N . GLU A 1 88 ? 22.556 -8.155 -14.956 1.00 61.44 88 GLU A N 1
ATOM 722 C CA . GLU A 1 88 ? 22.770 -6.948 -15.770 1.00 61.44 88 GLU A CA 1
ATOM 723 C C . GLU A 1 88 ? 22.091 -5.711 -15.173 1.00 61.44 88 GLU A C 1
ATOM 725 O O . GLU A 1 88 ? 22.734 -4.669 -15.013 1.00 61.44 88 GLU A O 1
ATOM 730 N N . ARG A 1 89 ? 20.830 -5.830 -14.734 1.00 58.44 89 ARG A N 1
ATOM 731 C CA . ARG A 1 89 ? 20.141 -4.739 -14.021 1.00 58.44 89 ARG A CA 1
ATOM 732 C C . ARG A 1 89 ? 20.867 -4.338 -12.737 1.00 58.44 89 ARG A C 1
ATOM 734 O O . ARG A 1 89 ? 20.911 -3.153 -12.407 1.00 58.44 89 ARG A O 1
ATOM 741 N N . ARG A 1 90 ? 21.489 -5.292 -12.034 1.00 58.03 90 ARG A N 1
ATOM 742 C CA . ARG A 1 90 ? 22.322 -5.018 -10.853 1.00 58.03 90 ARG A CA 1
ATOM 743 C C . ARG A 1 90 ? 23.548 -4.169 -11.196 1.00 58.03 90 ARG A C 1
ATOM 745 O O . ARG A 1 90 ? 23.840 -3.244 -10.443 1.00 58.03 90 ARG A O 1
ATOM 752 N N . LYS A 1 91 ? 24.246 -4.440 -12.305 1.00 59.12 91 LYS A N 1
ATOM 753 C CA . LYS A 1 91 ? 25.389 -3.613 -12.743 1.00 59.12 91 LYS A CA 1
ATOM 754 C C . LYS A 1 91 ? 24.955 -2.169 -13.015 1.00 59.12 91 LYS A C 1
ATOM 756 O O . LYS A 1 91 ? 25.618 -1.246 -12.552 1.00 59.12 91 LYS A O 1
ATOM 761 N N . GLY A 1 92 ? 23.801 -1.984 -13.661 1.00 60.09 92 GLY A N 1
ATOM 762 C CA . GLY A 1 92 ? 23.218 -0.658 -13.893 1.00 60.09 92 GLY A CA 1
ATOM 763 C C . GLY A 1 92 ? 22.863 0.089 -12.600 1.00 60.09 92 GLY A C 1
ATOM 764 O O . GLY A 1 92 ? 23.217 1.255 -12.442 1.00 60.09 92 GLY A O 1
ATOM 765 N N . LEU A 1 93 ? 22.227 -0.591 -11.639 1.00 56.34 93 LEU A N 1
ATOM 766 C CA . LEU A 1 93 ? 21.818 0.010 -10.360 1.00 56.34 93 LEU A CA 1
ATOM 767 C C . LEU A 1 93 ? 22.999 0.315 -9.424 1.00 56.34 93 LEU A C 1
ATOM 769 O O . LEU A 1 93 ? 22.974 1.322 -8.722 1.00 56.34 93 LEU A O 1
ATOM 773 N N . ILE A 1 94 ? 24.041 -0.526 -9.404 1.00 59.16 94 ILE A N 1
ATOM 774 C CA . ILE A 1 94 ? 25.274 -0.243 -8.646 1.00 59.16 94 ILE A CA 1
ATOM 775 C C . ILE A 1 94 ? 26.001 0.962 -9.253 1.00 59.16 94 ILE A C 1
ATOM 777 O O . ILE A 1 94 ? 26.443 1.832 -8.505 1.00 59.16 94 ILE A O 1
ATOM 781 N N . GLY A 1 95 ? 26.058 1.051 -10.586 1.00 58.28 95 GLY A N 1
ATOM 782 C CA . GLY A 1 95 ? 26.612 2.211 -11.286 1.00 58.28 95 GLY A CA 1
ATOM 783 C C . GLY A 1 95 ? 25.878 3.511 -10.947 1.00 58.28 95 GLY A C 1
ATOM 784 O O . GLY A 1 95 ? 26.520 4.502 -10.616 1.00 58.28 95 GLY A O 1
ATOM 785 N N . GLN A 1 96 ? 24.540 3.497 -10.926 1.00 57.16 96 GLN A N 1
ATOM 786 C CA . GLN A 1 96 ? 23.741 4.660 -10.512 1.00 57.16 96 GLN A CA 1
ATOM 787 C C . GLN A 1 96 ? 24.005 5.074 -9.060 1.00 57.16 96 GLN A C 1
ATOM 789 O O . GLN A 1 96 ? 24.173 6.257 -8.787 1.00 57.16 96 GLN A O 1
ATOM 794 N N . ARG A 1 97 ? 24.125 4.112 -8.138 1.00 54.81 97 ARG A N 1
ATOM 795 C CA . ARG A 1 97 ? 24.391 4.401 -6.720 1.00 54.81 97 ARG A CA 1
ATOM 796 C C . ARG A 1 97 ? 25.788 4.975 -6.476 1.00 54.81 97 ARG A C 1
ATOM 798 O O . ARG A 1 97 ? 25.951 5.820 -5.602 1.00 54.81 97 ARG A O 1
ATOM 805 N N . MET A 1 98 ? 26.794 4.517 -7.228 1.00 55.44 98 MET A N 1
ATOM 806 C CA . MET A 1 98 ? 28.140 5.103 -7.180 1.00 55.44 98 MET A CA 1
ATOM 807 C C . MET A 1 98 ? 28.135 6.537 -7.708 1.00 55.44 98 MET A C 1
ATOM 809 O O . MET A 1 98 ? 28.732 7.405 -7.079 1.00 55.44 98 MET A O 1
ATOM 813 N N . LEU A 1 99 ? 27.405 6.801 -8.796 1.00 55.34 99 LEU A N 1
ATOM 814 C CA . LEU A 1 99 ? 27.238 8.154 -9.321 1.00 55.34 99 LEU A CA 1
ATOM 815 C C . LEU A 1 99 ? 26.534 9.057 -8.298 1.00 55.34 99 LEU A C 1
ATOM 817 O O . LEU A 1 99 ? 27.074 10.097 -7.954 1.00 55.34 99 LEU A O 1
ATOM 821 N N . GLU A 1 100 ? 25.401 8.658 -7.723 1.00 57.00 100 GLU A N 1
ATOM 822 C CA . GLU A 1 100 ? 24.711 9.458 -6.694 1.00 57.00 100 GLU A CA 1
ATOM 823 C C . GLU A 1 100 ? 25.618 9.786 -5.493 1.00 57.00 100 GLU A C 1
ATOM 825 O O . GLU A 1 100 ? 25.635 10.922 -5.015 1.00 57.00 100 GLU A O 1
ATOM 830 N N . HIS A 1 101 ? 26.433 8.825 -5.048 1.00 55.12 101 HIS A N 1
ATOM 831 C CA . HIS A 1 101 ? 27.374 9.020 -3.945 1.00 55.12 101 HIS A CA 1
ATOM 832 C C . HIS A 1 101 ? 28.549 9.943 -4.318 1.00 55.12 101 HIS A C 1
ATOM 834 O O . HIS A 1 101 ? 28.974 10.770 -3.511 1.00 55.12 101 HIS A O 1
ATOM 840 N N . GLU A 1 102 ? 29.068 9.857 -5.546 1.00 55.78 102 GLU A N 1
ATOM 841 C CA . GLU A 1 102 ? 30.074 10.798 -6.053 1.00 55.78 102 GLU A CA 1
ATOM 842 C C . GLU A 1 102 ? 29.521 12.218 -6.197 1.00 55.78 102 GLU A C 1
ATOM 844 O O . GLU A 1 102 ? 30.211 13.182 -5.865 1.00 55.78 102 GLU A O 1
ATOM 849 N N . TRP A 1 103 ? 28.279 12.359 -6.662 1.00 53.19 103 TRP A N 1
ATOM 850 C CA . TRP A 1 103 ? 27.612 13.652 -6.793 1.00 53.19 103 TRP A CA 1
ATOM 851 C C . TRP A 1 103 ? 27.347 14.291 -5.425 1.00 53.19 103 TRP A C 1
ATOM 853 O O . TRP A 1 103 ? 27.656 15.470 -5.250 1.00 53.19 103 TRP A O 1
ATOM 863 N N . MET A 1 104 ? 26.876 13.521 -4.435 1.00 52.28 104 MET A N 1
ATOM 864 C CA . MET A 1 104 ? 26.732 14.001 -3.054 1.00 52.28 104 MET A CA 1
ATOM 865 C C . MET A 1 104 ? 28.076 14.418 -2.448 1.00 52.28 104 MET A C 1
ATOM 867 O O . MET A 1 104 ? 28.180 15.508 -1.891 1.00 52.28 104 MET A O 1
ATOM 871 N N . ASN A 1 105 ? 29.134 13.620 -2.628 1.00 60.34 105 ASN A N 1
ATOM 872 C CA . ASN A 1 105 ? 30.463 13.976 -2.127 1.00 60.34 105 ASN A CA 1
ATOM 873 C C . ASN A 1 105 ? 31.020 15.243 -2.794 1.00 60.34 105 ASN A C 1
ATOM 875 O O . ASN A 1 105 ? 31.634 16.070 -2.122 1.00 60.34 105 ASN A O 1
ATOM 879 N N . ARG A 1 106 ? 30.797 15.444 -4.101 1.00 58.88 106 ARG A N 1
ATOM 880 C CA . ARG A 1 106 ? 31.210 16.683 -4.785 1.00 58.88 106 ARG A CA 1
ATOM 881 C C . ARG A 1 106 ? 30.425 17.901 -4.302 1.00 58.88 106 ARG A C 1
ATOM 883 O O . ARG A 1 106 ? 31.026 18.963 -4.141 1.00 58.88 106 ARG A O 1
ATOM 890 N N . ALA A 1 107 ? 29.123 17.755 -4.056 1.00 57.06 107 ALA A N 1
ATOM 891 C CA . ALA A 1 107 ? 28.283 18.825 -3.523 1.00 57.06 107 ALA A CA 1
ATOM 892 C C . ALA A 1 107 ? 28.712 19.228 -2.100 1.00 57.06 107 ALA A C 1
ATOM 894 O O . ALA A 1 107 ? 28.884 20.417 -1.824 1.00 57.06 107 ALA A O 1
ATOM 895 N N . ASP A 1 108 ? 28.987 18.252 -1.233 1.00 59.59 108 ASP A N 1
ATOM 896 C CA . ASP A 1 108 ? 29.481 18.486 0.128 1.00 59.59 108 ASP A CA 1
ATOM 897 C C . ASP A 1 108 ? 30.863 19.146 0.140 1.00 59.59 108 ASP A C 1
ATOM 899 O O . ASP A 1 108 ? 31.110 20.077 0.913 1.00 59.59 108 ASP A O 1
ATOM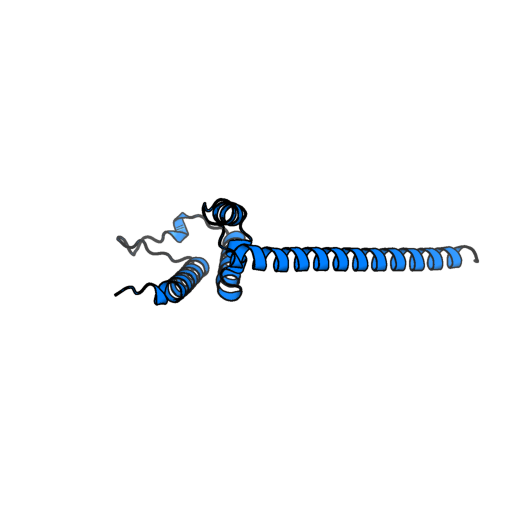 903 N N . VAL A 1 109 ? 31.765 18.716 -0.748 1.00 60.12 109 VAL A N 1
ATOM 904 C CA . VAL A 1 109 ? 33.083 19.344 -0.906 1.00 60.12 109 VAL A CA 1
ATOM 905 C C . VAL A 1 109 ? 32.933 20.792 -1.377 1.00 60.12 109 VAL A C 1
ATOM 907 O O . VAL A 1 109 ? 33.520 21.680 -0.763 1.00 60.12 109 VAL A O 1
ATOM 910 N N . GLN A 1 110 ? 32.097 21.072 -2.385 1.00 60.00 110 GLN A N 1
ATOM 911 C CA . GLN A 1 110 ? 31.842 22.446 -2.838 1.00 60.00 110 GLN A CA 1
ATOM 912 C C . GLN A 1 110 ? 31.243 23.334 -1.741 1.00 60.00 110 GLN A C 1
ATOM 914 O O . GLN A 1 110 ? 31.664 24.485 -1.597 1.00 60.00 110 GLN A O 1
ATOM 919 N N . MET A 1 111 ? 30.297 22.822 -0.948 1.00 58.06 111 MET A N 1
ATOM 920 C CA . MET A 1 111 ? 29.708 23.581 0.158 1.00 58.06 111 MET A CA 1
ATOM 921 C C . MET A 1 111 ? 30.733 23.887 1.255 1.00 58.06 111 MET A C 1
ATOM 923 O O . MET A 1 111 ? 30.811 25.030 1.711 1.00 58.06 111 MET A O 1
ATOM 927 N N . ARG A 1 112 ? 31.595 22.926 1.614 1.00 58.41 112 ARG A N 1
ATOM 928 C CA . ARG A 1 112 ? 32.688 23.151 2.575 1.00 58.41 112 ARG A CA 1
ATOM 929 C C . ARG A 1 112 ? 33.714 24.156 2.056 1.00 58.41 112 ARG A C 1
ATOM 931 O O . ARG A 1 112 ? 34.087 25.067 2.790 1.00 58.41 112 ARG A O 1
ATOM 938 N N . THR A 1 113 ? 34.120 24.065 0.788 1.00 61.78 113 THR A N 1
ATOM 939 C CA . THR A 1 113 ? 35.050 25.031 0.179 1.00 61.78 113 THR A CA 1
ATOM 940 C C . THR A 1 113 ? 34.460 26.441 0.153 1.00 61.78 113 THR A C 1
ATOM 942 O O . THR A 1 113 ? 35.163 27.409 0.442 1.00 61.78 113 THR A O 1
ATOM 945 N N . ARG A 1 114 ? 33.160 26.579 -0.136 1.00 58.56 114 ARG A N 1
ATOM 946 C CA . ARG A 1 114 ? 32.465 27.874 -0.126 1.00 58.56 114 ARG A CA 1
ATOM 947 C C . ARG A 1 114 ? 32.357 28.451 1.290 1.00 58.56 114 ARG A C 1
ATOM 949 O O . ARG A 1 114 ? 32.584 29.645 1.462 1.00 58.56 114 ARG A O 1
ATOM 956 N N . SER A 1 115 ? 32.097 27.610 2.292 1.00 57.91 115 SER A N 1
ATOM 957 C CA . SER A 1 115 ? 32.053 28.012 3.705 1.00 57.91 115 SER A CA 1
ATOM 958 C C . SER A 1 115 ? 33.419 28.466 4.231 1.00 57.91 115 SER A C 1
ATOM 960 O O . SER A 1 115 ? 33.495 29.470 4.933 1.00 57.91 115 SER A O 1
ATOM 962 N N . ILE A 1 116 ? 34.507 27.784 3.854 1.00 59.97 116 ILE A N 1
ATOM 963 C CA . ILE A 1 116 ? 35.879 28.184 4.215 1.00 59.97 116 ILE A CA 1
ATOM 964 C C . ILE A 1 116 ? 36.234 29.526 3.566 1.00 59.97 116 ILE A C 1
ATOM 966 O O . ILE A 1 116 ? 36.779 30.408 4.224 1.00 59.97 116 ILE A O 1
ATOM 970 N N . ARG A 1 117 ? 35.871 29.721 2.292 1.00 58.66 117 ARG A N 1
ATOM 971 C CA . ARG A 1 117 ? 36.141 30.971 1.568 1.00 58.66 117 ARG A CA 1
ATOM 972 C C . ARG A 1 117 ? 35.417 32.168 2.190 1.00 58.66 117 ARG A C 1
ATOM 974 O O . ARG A 1 117 ? 36.009 33.231 2.305 1.00 58.66 117 ARG A O 1
ATOM 981 N N . LEU A 1 118 ? 34.167 31.989 2.618 1.00 59.09 118 LEU A N 1
ATOM 982 C CA . LEU A 1 118 ? 33.398 33.036 3.301 1.00 59.09 118 LEU A CA 1
ATOM 983 C C . LEU A 1 118 ? 33.912 33.308 4.726 1.00 59.09 118 LEU A C 1
ATOM 985 O O . LEU A 1 118 ? 33.943 34.461 5.145 1.00 59.09 118 LEU A O 1
ATOM 989 N N . GLY A 1 119 ? 34.373 32.277 5.444 1.00 56.47 119 GLY A N 1
ATOM 990 C CA . GLY A 1 119 ? 34.990 32.431 6.766 1.00 56.47 119 GLY A CA 1
ATOM 991 C C . GLY A 1 119 ? 36.325 33.185 6.737 1.00 56.47 119 GLY A C 1
ATOM 992 O O . GLY A 1 119 ? 36.575 34.007 7.617 1.00 56.47 119 GLY A O 1
ATOM 993 N N . LEU A 1 120 ? 37.146 32.964 5.704 1.00 55.84 120 LEU A N 1
ATOM 994 C CA . LEU A 1 120 ? 38.413 33.681 5.498 1.00 55.84 120 LEU A CA 1
ATOM 995 C C . LEU A 1 120 ? 38.187 35.163 5.148 1.00 55.84 120 LEU A C 1
ATOM 997 O O . LEU A 1 120 ? 38.829 36.033 5.726 1.00 55.84 120 LEU A O 1
ATOM 1001 N N . ILE A 1 121 ? 37.200 35.470 4.298 1.00 54.66 121 ILE A N 1
ATOM 1002 C CA . ILE A 1 121 ? 36.844 36.862 3.957 1.00 54.66 121 ILE A CA 1
ATOM 1003 C C . ILE A 1 121 ? 36.350 37.632 5.196 1.00 54.66 121 ILE A C 1
ATOM 1005 O O . ILE A 1 121 ? 36.651 38.814 5.354 1.00 54.66 121 ILE A O 1
ATOM 1009 N N . SER A 1 122 ? 35.621 36.963 6.098 1.00 52.62 122 SER A N 1
ATOM 1010 C CA . SER A 1 122 ? 35.084 37.579 7.319 1.00 52.62 122 SER A CA 1
ATOM 1011 C C . SER A 1 122 ? 36.131 37.799 8.421 1.00 52.62 122 SER A C 1
ATOM 1013 O O . SER A 1 1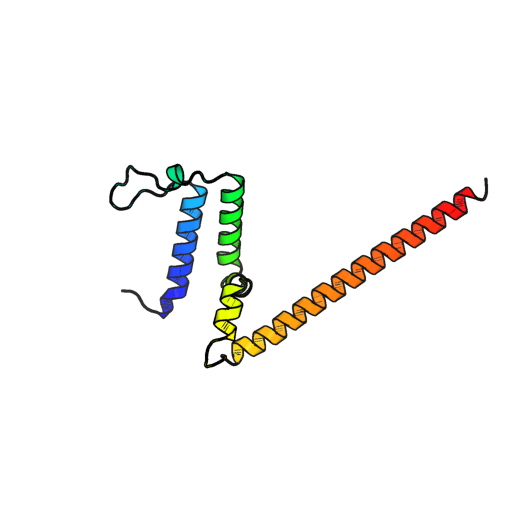22 ? 35.896 38.605 9.318 1.00 52.62 122 SER A O 1
ATOM 1015 N N . SER A 1 123 ? 37.265 37.092 8.374 1.00 52.38 123 SER A N 1
ATOM 1016 C CA . SER A 1 123 ? 38.373 37.261 9.328 1.00 52.38 123 SER A CA 1
ATOM 1017 C C . SER A 1 123 ? 39.399 38.298 8.854 1.00 52.38 123 SER A C 1
ATOM 1019 O O . SER A 1 123 ? 39.982 38.991 9.683 1.00 52.38 123 SER A O 1
ATOM 1021 N N . GLU A 1 124 ? 39.538 38.512 7.542 1.00 51.81 124 GLU A N 1
ATOM 1022 C CA . GLU A 1 124 ? 40.331 39.623 6.989 1.00 51.81 124 GLU A CA 1
ATOM 1023 C C . GLU A 1 124 ? 39.676 40.996 7.226 1.00 5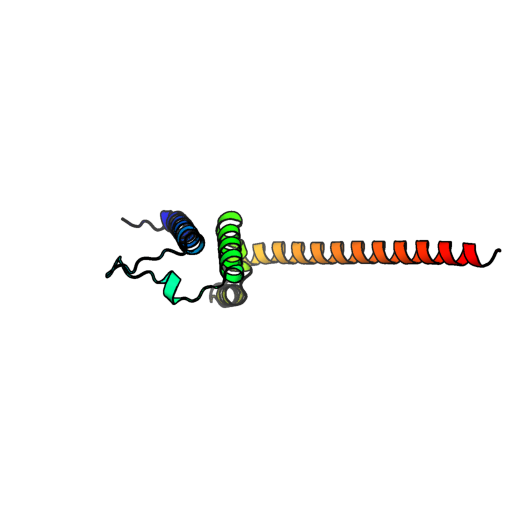1.81 124 GLU A C 1
ATOM 1025 O O . GLU A 1 124 ? 40.373 41.986 7.436 1.00 51.81 124 GLU A O 1
ATOM 1030 N N . THR A 1 125 ? 38.341 41.074 7.286 1.00 52.91 125 THR A N 1
ATOM 1031 C CA . THR A 1 125 ? 37.625 42.341 7.550 1.00 52.91 125 THR A CA 1
ATOM 1032 C C . THR A 1 125 ? 37.650 42.783 9.018 1.00 52.91 125 THR A C 1
ATOM 1034 O O . THR A 1 125 ? 37.376 43.946 9.297 1.00 52.91 125 THR A O 1
ATOM 1037 N N . GLN A 1 126 ? 37.999 41.899 9.960 1.00 50.69 126 GLN A N 1
ATOM 1038 C CA . GLN A 1 126 ? 38.128 42.239 11.387 1.00 50.69 126 GLN A CA 1
ATOM 1039 C C . GLN A 1 126 ? 39.556 42.627 11.805 1.00 50.69 126 GLN A C 1
ATOM 1041 O O . GLN A 1 126 ? 39.733 43.176 12.885 1.00 50.69 126 GLN A O 1
ATOM 1046 N N . ALA A 1 127 ? 40.566 42.388 10.963 1.00 51.97 127 ALA A N 1
ATOM 1047 C CA . ALA A 1 127 ? 41.964 42.716 11.258 1.00 51.97 127 ALA A CA 1
ATOM 1048 C C . ALA A 1 127 ? 42.395 44.126 10.787 1.00 51.97 127 ALA A C 1
ATOM 1050 O O . ALA A 1 127 ? 43.573 44.474 10.888 1.00 51.97 127 ALA A O 1
ATOM 1051 N N . HIS A 1 128 ? 41.474 44.931 10.244 1.00 49.12 128 HIS A N 1
ATOM 1052 C CA . HIS A 1 128 ? 41.747 46.262 9.673 1.00 49.12 128 HIS A CA 1
ATOM 1053 C C . HIS A 1 128 ? 40.850 47.392 10.214 1.00 49.12 128 HIS A C 1
ATOM 1055 O O . HIS A 1 128 ? 40.706 48.419 9.554 1.00 49.12 128 HIS A O 1
ATOM 1061 N N . ASN A 1 129 ? 40.304 47.238 11.425 1.00 43.78 129 ASN A N 1
ATOM 1062 C CA . ASN A 1 129 ? 39.726 48.344 12.201 1.00 43.78 129 ASN A CA 1
ATOM 1063 C C . ASN A 1 129 ? 40.460 48.517 13.528 1.00 43.78 129 ASN A C 1
ATOM 1065 O O . ASN A 1 129 ? 40.698 47.484 14.192 1.00 43.78 129 ASN A O 1
#

Radius of gyration: 24.96 Å; chains: 1; bounding box: 61×70×35 Å

Sequence (129 aa):
MFQERNLIFWLHDALGTLKTVISSRQLPYYMIPERNLMEECGLQEEQQHKWVADITDMIGEGPKVILRLPKMRQAIICHPDPMPWILERRKGLIGQRMLEHEWMNRADVQMRTRSIRLGLISSETQAHN

Organism: Dreissena polymorpha (NCBI:txid45954)

pLDDT: mean 71.59, std 15.67, range [43.78, 94.31]